Protein AF-A0A4U8YIM4-F1 (afdb_monomer_lite)

Structure (mmCIF, N/CA/C/O backbone):
data_AF-A0A4U8YIM4-F1
#
_entry.id   AF-A0A4U8YIM4-F1
#
loop_
_atom_site.group_PDB
_atom_site.id
_atom_site.type_symbol
_atom_site.label_atom_id
_atom_site.label_alt_id
_atom_site.label_comp_id
_atom_site.label_asym_id
_atom_site.label_entity_id
_atom_site.label_seq_id
_atom_site.pdbx_PDB_ins_code
_atom_site.Cartn_x
_atom_site.Cartn_y
_atom_site.Cartn_z
_atom_site.occupancy
_atom_site.B_iso_or_equiv
_atom_site.auth_seq_id
_atom_site.auth_comp_id
_atom_site.auth_asym_id
_atom_site.auth_atom_id
_atom_site.pdbx_PDB_model_num
ATOM 1 N N . MET A 1 1 ? 7.150 -17.971 -18.071 1.00 34.75 1 MET A N 1
ATOM 2 C CA . MET A 1 1 ? 6.504 -16.664 -18.329 1.00 34.75 1 MET A CA 1
ATOM 3 C C . MET A 1 1 ? 6.660 -15.811 -17.081 1.00 34.75 1 MET A C 1
ATOM 5 O O . MET A 1 1 ? 6.356 -16.341 -16.014 1.00 34.75 1 MET A O 1
ATOM 9 N N . PRO A 1 2 ? 7.165 -14.567 -17.164 1.00 43.03 2 PRO A N 1
ATOM 10 C CA . PRO A 1 2 ? 7.251 -13.703 -15.992 1.00 43.03 2 PRO A CA 1
ATOM 11 C C . PRO A 1 2 ? 5.823 -13.359 -15.554 1.00 43.03 2 PRO A C 1
ATOM 13 O O . PRO A 1 2 ? 5.004 -12.948 -16.378 1.00 43.03 2 PRO A O 1
ATOM 16 N N . GLN A 1 3 ? 5.492 -13.628 -14.291 1.00 47.19 3 GLN A N 1
ATOM 17 C CA . GLN A 1 3 ? 4.171 -13.310 -13.753 1.00 47.19 3 GLN A CA 1
ATOM 18 C C . GLN A 1 3 ? 3.972 -11.794 -13.794 1.00 47.19 3 GLN A C 1
ATOM 20 O O . GLN A 1 3 ? 4.870 -11.033 -13.443 1.00 47.19 3 GLN A O 1
ATOM 25 N N . ASP A 1 4 ? 2.801 -11.372 -14.263 1.00 54.25 4 ASP A N 1
ATOM 26 C CA . ASP A 1 4 ? 2.391 -9.975 -14.234 1.00 54.25 4 ASP A CA 1
ATOM 27 C C . ASP A 1 4 ? 2.434 -9.483 -12.775 1.00 54.25 4 ASP A C 1
ATOM 29 O O . ASP A 1 4 ? 1.742 -10.071 -11.938 1.00 54.25 4 ASP A O 1
ATOM 33 N N . PRO A 1 5 ? 3.226 -8.451 -12.438 1.00 51.59 5 PRO A N 1
ATOM 34 C CA . PRO A 1 5 ? 3.295 -7.919 -11.079 1.00 51.59 5 PRO A CA 1
ATOM 35 C C . PRO A 1 5 ? 1.930 -7.476 -10.554 1.00 51.59 5 PRO A C 1
ATOM 37 O O . PRO A 1 5 ? 1.701 -7.560 -9.354 1.00 51.59 5 PRO A O 1
ATOM 40 N N . ILE A 1 6 ? 1.008 -7.087 -11.447 1.00 50.81 6 ILE A N 1
ATOM 41 C CA . ILE A 1 6 ? -0.392 -6.800 -11.110 1.00 50.81 6 ILE A CA 1
ATOM 42 C C . ILE A 1 6 ? -1.072 -8.068 -10.590 1.00 50.81 6 ILE A C 1
ATOM 44 O O . ILE A 1 6 ? -1.710 -8.037 -9.549 1.00 50.81 6 ILE A O 1
ATOM 48 N N . LYS A 1 7 ? -0.889 -9.214 -11.262 1.00 51.97 7 LYS A N 1
ATOM 49 C CA . LYS A 1 7 ? -1.470 -10.498 -10.832 1.00 51.97 7 LYS A CA 1
ATOM 50 C C . LYS A 1 7 ? -0.809 -11.053 -9.577 1.00 51.97 7 LYS A C 1
ATOM 52 O O . LYS A 1 7 ? -1.476 -11.746 -8.815 1.00 51.97 7 LYS A O 1
ATOM 57 N N . ALA A 1 8 ? 0.482 -10.792 -9.376 1.00 55.22 8 ALA A N 1
ATOM 58 C CA . ALA A 1 8 ? 1.151 -11.110 -8.121 1.00 55.22 8 ALA A CA 1
ATOM 59 C C . ALA A 1 8 ? 0.536 -10.268 -6.996 1.00 55.22 8 ALA A C 1
ATOM 61 O O . ALA A 1 8 ? 0.029 -10.827 -6.030 1.00 55.22 8 ALA A O 1
ATOM 62 N N . PHE A 1 9 ? 0.460 -8.949 -7.172 1.00 60.12 9 PHE A N 1
ATOM 63 C CA . PHE A 1 9 ? -0.113 -8.042 -6.184 1.00 60.12 9 PHE A CA 1
ATOM 64 C C . PHE A 1 9 ? -1.597 -8.313 -5.896 1.00 60.12 9 PHE A C 1
ATOM 66 O O . PHE A 1 9 ? -1.972 -8.410 -4.736 1.00 60.12 9 PHE A O 1
ATOM 73 N N . ASP A 1 10 ? -2.429 -8.550 -6.914 1.00 59.16 10 ASP A N 1
ATOM 74 C CA . ASP A 1 10 ? -3.838 -8.943 -6.753 1.00 59.16 10 ASP A CA 1
ATOM 75 C C . ASP A 1 10 ? -3.991 -10.257 -5.978 1.00 59.16 10 ASP A C 1
ATOM 77 O O . ASP A 1 10 ? -4.923 -10.413 -5.188 1.00 59.16 10 ASP A O 1
ATOM 81 N N . ARG A 1 11 ? -3.062 -11.204 -6.161 1.00 58.88 11 ARG A N 1
ATOM 82 C CA . ARG A 1 11 ? -3.043 -12.469 -5.417 1.00 58.88 11 ARG A CA 1
ATOM 83 C C . ARG A 1 11 ? -2.642 -12.260 -3.950 1.00 58.88 11 ARG A C 1
ATOM 85 O O . ARG A 1 11 ? -3.125 -12.987 -3.088 1.00 58.88 11 ARG A O 1
ATOM 92 N N . TYR A 1 12 ? -1.813 -11.256 -3.659 1.00 58.44 12 TYR A N 1
ATOM 93 C CA . TYR A 1 12 ? -1.426 -10.883 -2.294 1.00 58.44 12 TYR A CA 1
ATOM 94 C C . TYR A 1 12 ? -2.365 -9.856 -1.649 1.00 58.44 12 TYR A C 1
ATOM 96 O O . TYR A 1 12 ? -2.360 -9.734 -0.430 1.00 58.44 12 TYR A O 1
ATOM 104 N N . ARG A 1 13 ? -3.226 -9.179 -2.421 1.00 64.81 13 ARG A N 1
ATOM 105 C CA . ARG A 1 13 ? -4.217 -8.216 -1.920 1.00 64.81 13 ARG A CA 1
ATOM 106 C C . ARG A 1 13 ? -5.144 -8.857 -0.897 1.00 64.81 13 ARG A C 1
ATOM 108 O O . ARG A 1 13 ? -5.350 -8.283 0.163 1.00 64.81 13 ARG A O 1
ATOM 115 N N . GLN A 1 14 ? -5.693 -10.034 -1.200 1.00 63.38 14 GLN A N 1
ATOM 116 C CA . GLN A 1 14 ? -6.558 -10.748 -0.253 1.00 63.38 14 GLN A CA 1
ATOM 117 C C . GLN A 1 14 ? -5.806 -11.117 1.026 1.00 63.38 14 GLN A C 1
ATOM 119 O O . GLN A 1 14 ? -6.292 -10.828 2.111 1.00 63.38 14 GLN A O 1
ATOM 124 N N . LEU A 1 15 ? -4.593 -11.651 0.892 1.00 58.22 15 LEU A N 1
ATOM 125 C CA . LEU A 1 15 ? -3.754 -12.033 2.028 1.00 58.22 15 LEU A CA 1
ATOM 126 C C . LEU A 1 15 ? -3.369 -10.830 2.902 1.00 58.22 15 LEU A C 1
ATOM 128 O O . LEU A 1 15 ? -3.348 -10.925 4.125 1.00 58.22 15 LEU A O 1
ATOM 132 N N . PHE A 1 16 ? -3.106 -9.682 2.281 1.00 65.81 16 PHE A N 1
ATOM 133 C CA . PHE A 1 16 ? -2.838 -8.427 2.970 1.00 65.8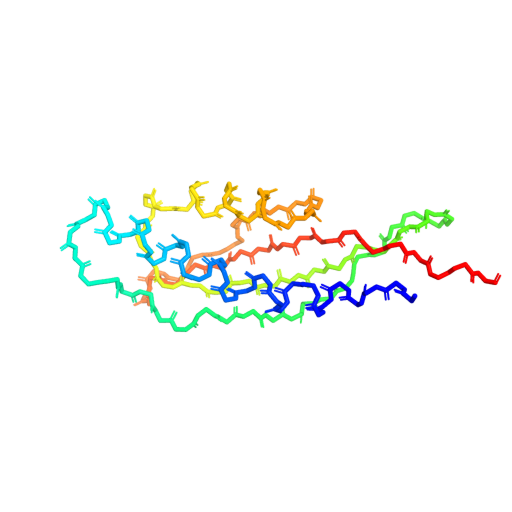1 16 PHE A CA 1
ATOM 134 C C . PHE A 1 16 ? -4.067 -7.930 3.740 1.00 65.81 16 PHE A C 1
ATOM 136 O O . PHE A 1 16 ? -3.955 -7.608 4.920 1.00 65.81 16 PHE A O 1
ATOM 143 N N . VAL A 1 17 ? -5.244 -7.919 3.107 1.00 67.94 17 VAL A N 1
ATOM 144 C CA . VAL A 1 17 ? -6.501 -7.525 3.762 1.00 67.94 17 VAL A CA 1
ATOM 145 C C . VAL A 1 17 ? -6.807 -8.438 4.944 1.00 67.94 17 VAL A C 1
ATOM 147 O O . VAL A 1 17 ? -7.058 -7.943 6.038 1.00 67.94 17 VAL A O 1
ATOM 150 N N . GLU A 1 18 ? -6.724 -9.754 4.753 1.00 68.00 18 GLU A N 1
ATOM 151 C CA . GLU A 1 18 ? -6.919 -10.744 5.817 1.00 68.00 18 GLU A CA 1
ATOM 152 C C . GLU A 1 18 ? -5.942 -10.523 6.978 1.00 68.00 18 GLU A C 1
ATOM 154 O O . GLU A 1 18 ? -6.355 -10.513 8.135 1.00 68.00 18 GLU A O 1
ATOM 159 N N . HIS A 1 19 ? -4.667 -10.252 6.686 1.00 68.12 19 HIS A N 1
ATOM 160 C CA . HIS A 1 19 ? -3.659 -10.019 7.717 1.00 68.12 19 HIS A CA 1
ATOM 161 C C . HIS A 1 19 ? -3.916 -8.747 8.538 1.00 68.12 19 HIS A C 1
ATOM 163 O O . HIS A 1 19 ? -3.771 -8.762 9.762 1.00 68.12 19 HIS A O 1
ATOM 169 N N . VAL A 1 20 ? -4.302 -7.644 7.889 1.00 65.69 20 VAL A N 1
ATOM 170 C CA . VAL A 1 20 ? -4.604 -6.382 8.584 1.00 65.69 20 VAL A CA 1
ATOM 171 C C . VAL A 1 20 ? -5.877 -6.521 9.427 1.00 65.69 20 VAL A C 1
ATOM 173 O O . VAL A 1 20 ? -5.888 -6.087 10.578 1.00 65.69 20 VAL A O 1
ATOM 176 N N . ILE A 1 21 ? -6.899 -7.208 8.903 1.00 70.06 21 ILE A N 1
ATOM 177 C CA . ILE A 1 21 ? -8.138 -7.553 9.622 1.00 70.06 21 ILE A CA 1
ATOM 178 C C . ILE A 1 21 ? -7.836 -8.399 10.866 1.00 70.06 21 ILE A C 1
ATOM 180 O O . ILE A 1 21 ? -8.336 -8.099 11.953 1.00 70.06 21 ILE A O 1
ATOM 184 N N . ASP A 1 22 ? -7.020 -9.446 10.734 1.00 71.75 22 ASP A N 1
ATOM 185 C CA . ASP A 1 22 ? -6.665 -10.325 11.852 1.00 71.75 22 ASP A CA 1
ATOM 186 C C . ASP A 1 22 ? -5.849 -9.593 12.919 1.00 71.75 22 ASP A C 1
ATOM 188 O O . ASP A 1 22 ? -6.067 -9.787 14.115 1.00 71.75 22 ASP A O 1
ATOM 192 N N . MET A 1 23 ? -4.931 -8.718 12.511 1.00 71.31 23 MET A N 1
ATOM 193 C CA . MET A 1 23 ? -4.165 -7.882 13.431 1.00 71.31 23 MET A CA 1
ATOM 194 C C . MET A 1 23 ? -5.063 -6.906 14.205 1.00 71.31 23 MET A C 1
ATOM 196 O O . MET A 1 23 ? -4.965 -6.839 15.432 1.00 71.31 23 MET A O 1
ATOM 200 N N . GLU A 1 24 ? -5.957 -6.184 13.519 1.00 69.62 24 GLU A N 1
ATOM 201 C CA . GLU A 1 24 ? -6.907 -5.262 14.158 1.00 69.62 24 GLU A CA 1
ATOM 202 C C . GLU A 1 24 ? -7.792 -6.015 15.161 1.00 69.62 24 GLU A C 1
ATOM 204 O O . GLU A 1 24 ? -7.962 -5.585 16.309 1.00 69.62 24 GLU A O 1
ATOM 209 N N . ARG A 1 25 ? -8.299 -7.189 14.764 1.00 72.75 25 ARG A N 1
ATOM 210 C CA . ARG A 1 25 ? -9.113 -8.053 15.626 1.00 72.75 25 ARG A CA 1
ATOM 211 C C . ARG A 1 25 ? -8.342 -8.524 16.858 1.00 72.75 25 ARG A C 1
ATOM 213 O O . ARG A 1 25 ? -8.870 -8.433 17.965 1.00 72.75 25 ARG A O 1
ATOM 220 N N . ASN A 1 26 ? -7.114 -9.012 16.685 1.00 76.00 26 ASN A N 1
ATOM 221 C CA . ASN A 1 26 ? -6.303 -9.557 17.776 1.00 76.00 26 ASN A CA 1
ATOM 222 C C . ASN A 1 26 ? -5.894 -8.491 18.800 1.00 76.00 26 ASN A C 1
ATOM 224 O O . ASN A 1 26 ? -5.816 -8.787 19.990 1.00 76.00 26 ASN A O 1
ATOM 228 N N . GLU A 1 27 ? -5.646 -7.256 18.366 1.00 70.56 27 GLU A N 1
ATOM 229 C CA . GLU A 1 27 ? -5.179 -6.191 19.261 1.00 70.56 27 GLU A CA 1
ATOM 230 C C . GLU A 1 27 ? -6.305 -5.419 19.943 1.00 70.56 27 GLU A C 1
ATOM 232 O O . GLU A 1 27 ? -6.125 -4.917 21.053 1.00 70.56 27 GLU A O 1
ATOM 237 N N . THR A 1 28 ? -7.470 -5.313 19.305 1.00 67.62 28 THR A N 1
ATOM 238 C CA . THR A 1 28 ? -8.597 -4.544 19.855 1.00 67.62 28 THR A CA 1
ATOM 239 C C . THR A 1 28 ? -9.685 -5.418 20.469 1.00 67.62 28 THR A C 1
ATOM 241 O O . THR A 1 28 ? -10.498 -4.912 21.245 1.00 67.62 28 THR A O 1
ATOM 244 N N . GLY A 1 29 ? -9.747 -6.705 20.106 1.00 66.06 29 GLY A N 1
ATOM 245 C CA . GLY A 1 29 ? -10.865 -7.594 20.428 1.00 66.06 29 GLY A CA 1
ATOM 246 C C . GLY A 1 29 ? -12.190 -7.175 19.778 1.00 66.06 29 GLY A C 1
ATOM 247 O O . GLY A 1 29 ? -13.244 -7.693 20.146 1.00 66.06 29 GLY A O 1
ATOM 248 N N . ARG A 1 30 ? -12.165 -6.209 18.849 1.00 64.25 30 ARG A N 1
ATOM 249 C CA . ARG A 1 30 ? -13.351 -5.668 18.177 1.00 64.25 30 ARG A CA 1
ATOM 250 C C . ARG A 1 30 ? -13.536 -6.303 16.806 1.00 64.25 30 ARG A C 1
ATOM 252 O O . ARG A 1 30 ? -12.629 -6.913 16.241 1.00 64.25 30 ARG A O 1
ATOM 259 N N . THR A 1 31 ? -14.750 -6.159 16.277 1.00 60.94 31 THR A N 1
ATOM 260 C CA . THR A 1 31 ? -15.005 -6.474 14.869 1.00 60.94 31 THR A CA 1
ATOM 261 C C . THR A 1 31 ? -14.229 -5.459 14.024 1.00 60.94 31 THR A C 1
ATOM 263 O O . THR A 1 31 ? -14.422 -4.266 14.260 1.00 60.94 31 THR A O 1
ATOM 266 N N . PRO A 1 32 ? -13.358 -5.910 13.104 1.00 58.16 32 PRO A N 1
ATOM 267 C CA . PRO A 1 32 ? -12.564 -5.039 12.241 1.00 58.16 32 PRO A CA 1
ATOM 268 C C . PRO A 1 32 ? -13.450 -4.029 11.521 1.00 58.16 32 PRO A C 1
ATOM 270 O O . PRO A 1 32 ? -14.506 -4.400 11.002 1.00 58.16 32 PRO A O 1
ATOM 273 N N . THR A 1 33 ? -13.037 -2.765 11.526 1.00 56.31 33 THR A N 1
ATOM 274 C CA . THR A 1 33 ? -13.778 -1.674 10.869 1.00 56.31 33 THR A CA 1
ATOM 275 C C . THR A 1 33 ? -13.385 -1.480 9.408 1.00 56.31 33 THR A C 1
ATOM 277 O O . THR A 1 33 ? -14.011 -0.690 8.706 1.00 56.31 33 THR A O 1
ATOM 280 N N . LEU A 1 34 ? -12.409 -2.262 8.938 1.00 56.38 34 LEU A N 1
ATOM 281 C CA . LEU A 1 34 ? -11.908 -2.248 7.570 1.00 56.38 34 LEU A CA 1
ATOM 282 C C . LEU A 1 34 ? -13.024 -2.437 6.535 1.00 56.38 34 LEU A C 1
ATOM 284 O O . LEU A 1 34 ? -13.542 -3.535 6.315 1.00 56.38 34 LEU A O 1
ATOM 288 N N . SER A 1 35 ? -13.342 -1.337 5.859 1.00 54.31 35 SER A N 1
ATOM 289 C CA . SER A 1 35 ? -14.064 -1.312 4.588 1.00 54.31 35 SER A CA 1
ATOM 290 C C . SER A 1 35 ? -13.186 -1.908 3.471 1.00 54.31 35 SER A C 1
ATOM 292 O O . SER A 1 35 ? -11.968 -2.030 3.643 1.00 54.31 35 SER A O 1
ATOM 294 N N . PRO A 1 36 ? -13.760 -2.332 2.328 1.00 57.31 36 PRO A N 1
ATOM 295 C CA . PRO A 1 36 ? -13.014 -3.034 1.293 1.00 57.31 36 PRO A CA 1
ATOM 296 C C . PRO A 1 36 ? -11.820 -2.207 0.827 1.00 57.31 36 PRO A C 1
ATOM 298 O O . PRO A 1 36 ? -11.966 -1.118 0.280 1.00 57.31 36 PRO A O 1
ATOM 301 N N . LEU A 1 37 ? -10.637 -2.783 1.021 1.00 64.31 37 LEU A N 1
ATOM 302 C CA . LEU A 1 37 ? -9.377 -2.226 0.572 1.00 64.31 37 LEU A CA 1
ATOM 303 C C . LEU A 1 37 ? -9.426 -1.986 -0.940 1.00 64.31 37 LEU A C 1
ATOM 305 O O . LEU A 1 37 ? -9.498 -2.942 -1.731 1.00 64.31 37 LEU A O 1
ATOM 309 N N . GLU A 1 38 ? -9.400 -0.717 -1.335 1.00 69.31 38 GLU A N 1
ATOM 310 C CA . GLU A 1 38 ? -9.334 -0.321 -2.736 1.00 69.31 38 GLU A CA 1
ATOM 311 C C . GLU A 1 38 ? -7.863 -0.232 -3.131 1.00 69.31 38 GLU A C 1
ATOM 313 O O . GLU A 1 38 ? -7.118 0.600 -2.612 1.00 69.31 38 GLU A O 1
ATOM 318 N N . VAL A 1 39 ? -7.447 -1.114 -4.040 1.00 71.69 39 VAL A N 1
ATOM 319 C CA . VAL A 1 39 ? -6.144 -1.028 -4.698 1.00 71.69 39 VAL A CA 1
ATOM 320 C C . VAL A 1 39 ? -6.370 -0.487 -6.095 1.00 71.69 39 VAL A C 1
ATOM 322 O O . VAL A 1 39 ? -7.132 -1.076 -6.864 1.00 71.69 39 VAL A O 1
ATOM 325 N N . CYS A 1 40 ? -5.686 0.593 -6.444 1.00 74.38 40 CYS A N 1
ATOM 326 C CA . CYS A 1 40 ? -5.750 1.177 -7.775 1.00 74.38 40 CYS A CA 1
ATOM 327 C C . CYS A 1 40 ? -4.349 1.370 -8.358 1.00 74.38 40 CYS A C 1
ATOM 329 O O . CYS A 1 40 ? -3.402 1.739 -7.666 1.00 74.38 40 CYS A O 1
ATOM 331 N N . PHE A 1 41 ? -4.202 1.105 -9.655 1.00 79.69 41 PHE A N 1
ATOM 332 C CA . PHE A 1 41 ? -2.980 1.448 -10.373 1.00 79.69 41 PHE A CA 1
ATOM 333 C C . PHE A 1 41 ? -2.940 2.962 -10.588 1.00 79.69 41 PHE A C 1
ATOM 335 O O . PHE A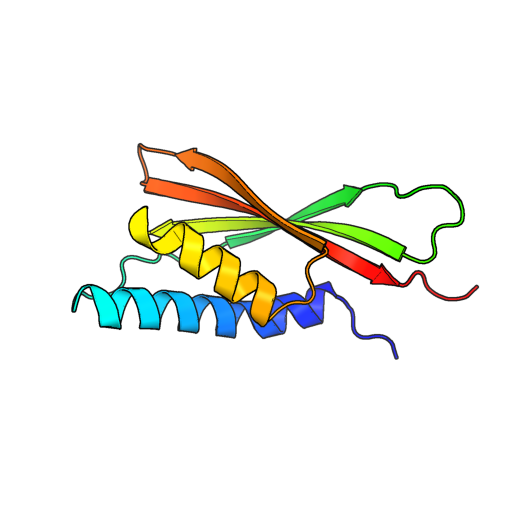 1 41 ? -3.858 3.521 -11.189 1.00 79.69 41 PHE A O 1
ATOM 342 N N . LEU A 1 42 ? -1.885 3.614 -10.102 1.00 82.12 42 LEU A N 1
ATOM 343 C CA . LEU A 1 42 ? -1.728 5.067 -10.191 1.00 82.12 42 LEU A CA 1
ATOM 344 C C . LEU A 1 42 ? -0.845 5.477 -11.368 1.00 82.12 42 LEU A C 1
ATOM 346 O O . LEU A 1 42 ? -1.051 6.540 -11.948 1.00 82.12 42 LEU A O 1
ATOM 350 N N . GLY A 1 43 ? 0.125 4.641 -11.744 1.00 83.38 43 GLY A N 1
ATOM 351 C CA . GLY A 1 43 ? 1.004 4.946 -12.864 1.00 83.38 43 GLY A CA 1
ATOM 352 C C . GLY A 1 43 ? 2.328 4.198 -12.839 1.00 83.38 43 GLY A C 1
ATOM 353 O O . GLY A 1 43 ? 2.509 3.196 -12.145 1.00 83.38 43 GLY A O 1
ATOM 354 N N . ARG A 1 44 ? 3.266 4.696 -13.640 1.00 83.94 44 ARG A N 1
ATOM 355 C CA . ARG A 1 44 ? 4.646 4.211 -13.710 1.00 83.94 44 ARG A CA 1
ATOM 356 C C . ARG A 1 44 ? 5.571 5.385 -13.446 1.00 83.94 44 ARG A C 1
ATOM 358 O O . ARG A 1 44 ? 5.250 6.498 -13.856 1.00 83.94 44 ARG A O 1
ATOM 365 N N . ALA A 1 45 ? 6.688 5.135 -12.781 1.00 79.50 45 ALA A N 1
ATOM 366 C CA . ALA A 1 45 ? 7.784 6.089 -12.744 1.00 79.50 45 ALA A CA 1
ATOM 367 C C . ALA A 1 45 ? 8.847 5.657 -13.751 1.00 79.50 45 ALA A C 1
ATOM 369 O O . ALA A 1 45 ? 9.235 4.483 -13.787 1.00 79.50 45 ALA A O 1
ATOM 370 N N . ASP A 1 46 ? 9.300 6.617 -14.554 1.00 66.62 46 ASP A N 1
ATOM 371 C CA . ASP A 1 46 ? 10.471 6.436 -15.396 1.00 66.62 46 ASP A CA 1
ATOM 372 C C . ASP A 1 46 ? 11.687 6.282 -14.482 1.00 66.62 46 ASP A C 1
ATOM 374 O O . ASP A 1 46 ? 11.985 7.134 -13.642 1.00 66.62 46 ASP A O 1
ATOM 378 N N . VAL A 1 47 ? 12.354 5.145 -14.614 1.00 70.88 47 VAL A N 1
ATOM 379 C CA . VAL A 1 47 ? 13.691 4.935 -14.067 1.00 70.88 47 VAL A CA 1
ATOM 380 C C . VAL A 1 47 ? 14.718 5.400 -15.099 1.00 70.88 47 VAL A C 1
ATOM 382 O O . VAL A 1 47 ? 14.371 5.605 -16.263 1.00 70.88 47 VAL A O 1
ATOM 385 N N . GLU A 1 48 ? 15.974 5.573 -14.688 1.00 78.12 48 GLU A N 1
ATOM 386 C CA . GLU A 1 48 ? 17.048 5.978 -15.603 1.00 78.12 48 GLU A CA 1
ATOM 387 C C . GLU A 1 48 ? 17.076 5.131 -16.886 1.00 78.12 48 GLU A C 1
ATOM 389 O O . GLU A 1 48 ? 16.839 3.919 -16.876 1.00 78.12 48 GLU A O 1
ATOM 394 N N . GLU A 1 49 ? 17.377 5.784 -18.009 1.00 71.69 49 GLU A N 1
ATOM 395 C CA . GLU A 1 49 ? 17.470 5.128 -19.309 1.00 71.69 49 GLU A CA 1
ATOM 396 C C . GLU A 1 49 ? 18.522 4.004 -19.265 1.00 71.69 49 GLU A C 1
ATOM 398 O O . GLU A 1 49 ? 19.655 4.201 -18.828 1.00 71.69 49 GLU A O 1
ATOM 403 N N . GLY A 1 50 ? 18.133 2.796 -19.683 1.00 71.94 50 GLY A N 1
ATOM 404 C CA . GLY A 1 50 ? 18.972 1.595 -19.593 1.00 71.94 50 GLY A CA 1
ATOM 405 C C . GLY A 1 50 ? 18.843 0.810 -18.282 1.00 71.94 5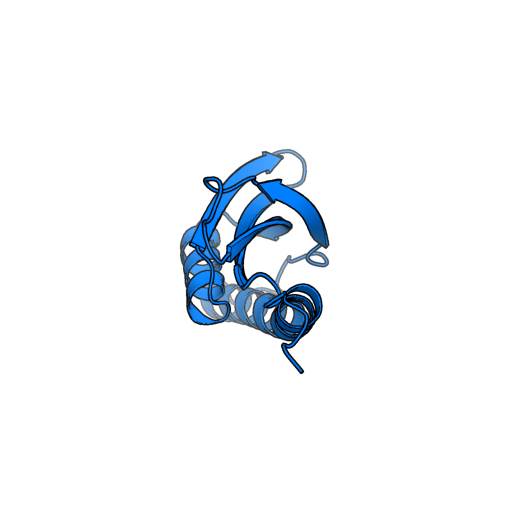0 GLY A C 1
ATOM 406 O O . GLY A 1 50 ? 19.410 -0.280 -18.173 1.00 71.94 50 GLY A O 1
ATOM 407 N N . PHE A 1 51 ? 18.067 1.291 -17.305 1.00 80.69 51 PHE A N 1
ATOM 408 C CA . PHE A 1 51 ? 17.785 0.523 -16.097 1.00 80.69 51 PHE A CA 1
ATOM 409 C C . PHE A 1 51 ? 16.876 -0.683 -16.425 1.00 80.69 51 PHE A C 1
ATOM 411 O O . PHE A 1 51 ? 15.864 -0.541 -17.118 1.00 80.69 51 PHE A O 1
ATOM 418 N N . PRO A 1 52 ? 17.193 -1.900 -15.944 1.00 78.81 52 PRO A N 1
ATOM 419 C CA . PRO A 1 52 ? 16.508 -3.126 -16.371 1.00 78.81 52 PRO A CA 1
ATOM 420 C C . PRO A 1 52 ? 15.126 -3.336 -15.731 1.00 78.81 52 PRO A C 1
ATOM 422 O O . PRO A 1 52 ? 14.518 -4.393 -15.914 1.00 78.81 52 PRO A O 1
ATOM 425 N N . TYR A 1 53 ? 14.621 -2.359 -14.980 1.00 78.62 53 TYR A N 1
ATOM 426 C CA . TYR A 1 53 ? 13.344 -2.432 -14.276 1.00 78.62 53 TYR A CA 1
ATOM 427 C C . TYR A 1 53 ? 12.429 -1.271 -14.680 1.00 78.62 53 TYR A C 1
ATOM 429 O O . TYR A 1 53 ? 12.877 -0.298 -15.260 1.00 78.62 53 TYR A O 1
ATOM 437 N N . THR A 1 54 ? 11.141 -1.376 -14.385 1.00 81.00 54 THR A N 1
ATOM 438 C CA . THR A 1 54 ? 10.152 -0.298 -14.422 1.00 81.00 54 THR A CA 1
ATOM 439 C C . THR A 1 54 ? 9.522 -0.234 -13.041 1.00 81.00 54 THR A C 1
ATOM 441 O O . THR A 1 54 ? 9.126 -1.274 -12.507 1.00 81.00 54 THR A O 1
ATOM 444 N N . GLU A 1 55 ? 9.394 0.959 -12.467 1.00 85.25 55 GLU A N 1
ATOM 445 C CA . GLU A 1 55 ? 8.688 1.131 -11.200 1.00 85.25 55 GLU A CA 1
ATOM 446 C C . GLU A 1 55 ? 7.187 1.336 -11.456 1.00 85.25 55 GLU A C 1
ATOM 448 O O . GLU A 1 55 ? 6.770 2.238 -12.186 1.00 85.25 55 GLU A O 1
ATOM 453 N N . LEU A 1 56 ? 6.362 0.466 -10.878 1.00 84.38 56 LEU A N 1
ATOM 454 C CA . LEU A 1 56 ? 4.903 0.527 -10.931 1.00 84.38 56 LEU A CA 1
ATOM 455 C C . LEU A 1 56 ? 4.375 1.099 -9.618 1.00 84.38 56 LEU A C 1
ATOM 457 O O . LEU A 1 56 ? 4.763 0.622 -8.555 1.00 84.38 56 LEU A O 1
ATOM 461 N N . ILE A 1 57 ? 3.470 2.071 -9.693 1.00 84.12 57 ILE A N 1
ATOM 462 C CA . ILE A 1 57 ? 2.910 2.762 -8.529 1.00 84.12 57 ILE A CA 1
ATOM 463 C C . ILE A 1 57 ? 1.450 2.346 -8.344 1.00 84.12 57 ILE A C 1
ATOM 465 O O . ILE A 1 57 ? 0.637 2.461 -9.267 1.00 84.12 57 ILE A O 1
ATOM 469 N N . TYR A 1 58 ? 1.115 1.908 -7.134 1.00 80.69 58 TYR A N 1
ATOM 470 C CA . TYR A 1 58 ? -0.237 1.551 -6.712 1.00 80.69 58 TYR A CA 1
ATOM 471 C C . TYR A 1 58 ? -0.656 2.374 -5.504 1.00 80.69 58 TYR A C 1
ATOM 473 O O . TYR A 1 58 ? 0.151 2.629 -4.614 1.00 80.69 58 TYR A O 1
ATOM 481 N N . GLY A 1 59 ? -1.927 2.751 -5.477 1.00 80.94 59 GLY A N 1
ATOM 482 C CA . GLY A 1 59 ? -2.592 3.363 -4.341 1.00 80.94 59 GLY A CA 1
ATOM 483 C C . GLY A 1 59 ? -3.366 2.306 -3.571 1.00 80.94 59 GLY A C 1
ATOM 484 O O . GLY A 1 59 ? -4.036 1.472 -4.180 1.00 80.94 59 GLY A O 1
ATOM 485 N N . ILE A 1 60 ? -3.286 2.345 -2.247 1.00 77.69 60 ILE A N 1
ATOM 486 C CA . ILE A 1 60 ? -4.135 1.565 -1.350 1.00 77.69 60 ILE A CA 1
ATOM 487 C C . ILE A 1 60 ? -4.915 2.512 -0.463 1.00 77.69 60 ILE A C 1
ATOM 489 O O . ILE A 1 60 ? -4.309 3.271 0.291 1.00 77.69 60 ILE A O 1
ATOM 493 N N . ARG A 1 61 ? -6.241 2.401 -0.486 1.00 77.50 61 ARG A N 1
ATOM 494 C CA . ARG A 1 61 ? -7.114 3.059 0.486 1.00 77.50 61 ARG A CA 1
ATOM 495 C C . ARG A 1 61 ? -7.628 2.062 1.508 1.00 77.50 61 ARG A C 1
ATOM 497 O O . ARG A 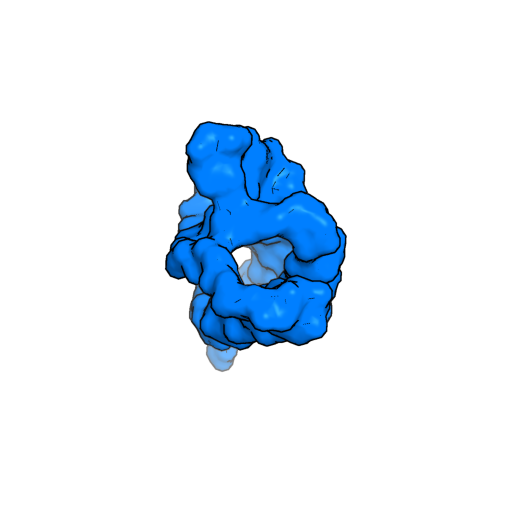1 61 ? -8.092 0.986 1.126 1.00 77.50 61 ARG A O 1
ATOM 504 N N . PHE A 1 62 ? -7.560 2.424 2.783 1.00 73.31 62 PHE A N 1
ATOM 505 C CA . PHE A 1 62 ? -8.165 1.638 3.849 1.00 73.31 62 PHE A CA 1
ATOM 506 C C . PHE A 1 62 ? -8.650 2.503 5.008 1.00 73.31 62 PHE A C 1
ATOM 508 O O . PHE A 1 62 ? -8.010 3.493 5.361 1.00 73.31 62 PHE A O 1
ATOM 515 N N . ASP A 1 63 ? -9.753 2.076 5.615 1.00 71.56 63 ASP A N 1
ATOM 516 C CA . ASP A 1 63 ? -10.357 2.710 6.786 1.00 71.56 63 ASP A CA 1
ATOM 517 C C . ASP A 1 63 ? -9.931 1.900 8.021 1.00 71.56 63 ASP A C 1
ATOM 519 O O . ASP A 1 63 ? -10.354 0.757 8.186 1.00 71.56 63 ASP A O 1
ATOM 523 N N . SER A 1 64 ? -9.009 2.423 8.831 1.00 65.44 64 SER A N 1
ATOM 524 C CA . SER A 1 64 ? -8.484 1.751 10.035 1.00 65.44 64 SER A CA 1
ATOM 525 C C . SER A 1 64 ? -7.857 2.778 10.976 1.00 65.44 64 SER A C 1
ATOM 527 O O . SER A 1 64 ? -7.451 3.840 10.536 1.00 65.44 64 SER A O 1
ATOM 529 N N . ASP A 1 65 ? -7.692 2.421 12.253 1.00 69.19 65 ASP A N 1
ATOM 530 C CA . ASP A 1 65 ? -7.051 3.249 13.288 1.00 69.19 65 ASP A CA 1
ATOM 531 C C . ASP A 1 65 ? -5.527 3.433 13.078 1.00 69.19 65 ASP A C 1
ATOM 533 O O . ASP A 1 65 ? -4.810 2.515 12.659 1.00 69.19 65 ASP A O 1
ATOM 537 N N . ILE A 1 66 ? -5.021 4.615 13.462 1.00 65.00 66 ILE A N 1
ATOM 538 C CA . ILE A 1 66 ? -3.642 5.104 13.238 1.00 65.00 66 ILE A CA 1
ATOM 539 C C . ILE A 1 66 ? -2.536 4.297 13.851 1.00 65.00 66 ILE A C 1
ATOM 541 O O . ILE A 1 66 ? -1.406 4.269 13.353 1.00 65.00 66 ILE A O 1
ATOM 545 N N . ARG A 1 67 ? -2.874 3.548 14.882 1.00 69.62 67 ARG A N 1
ATOM 546 C CA . ARG A 1 67 ? -1.920 2.680 15.554 1.00 69.62 67 ARG A CA 1
ATOM 547 C C . ARG A 1 67 ? -1.554 1.458 14.710 1.00 69.62 67 ARG A C 1
ATOM 549 O O . ARG A 1 67 ? -0.515 0.852 14.969 1.00 69.62 67 ARG A O 1
ATOM 556 N N . PHE A 1 68 ? -2.340 1.128 13.681 1.00 68.12 68 PHE A N 1
ATOM 557 C CA . PHE A 1 68 ? -2.095 -0.032 12.824 1.00 68.12 68 PHE A CA 1
ATOM 558 C C . PHE A 1 68 ? -1.196 0.264 11.615 1.00 68.12 68 PHE A C 1
ATOM 560 O O . PHE A 1 68 ? -0.609 -0.667 11.071 1.00 68.12 68 PHE A O 1
ATOM 567 N N . TYR A 1 69 ? -0.965 1.529 11.236 1.00 67.81 69 TYR A N 1
ATOM 568 C CA . TYR A 1 69 ? -0.230 1.870 9.998 1.00 67.81 69 TYR A CA 1
ATOM 569 C C . TYR A 1 69 ? 1.197 1.351 9.908 1.00 67.81 69 TYR A C 1
ATOM 571 O O . TYR A 1 69 ? 1.546 0.808 8.858 1.00 67.81 69 TYR A O 1
ATOM 579 N N . PRO A 1 70 ? 2.037 1.464 10.954 1.00 67.62 70 PRO A N 1
ATOM 580 C CA . PRO A 1 70 ? 3.401 0.954 10.874 1.00 67.62 70 PRO A CA 1
ATOM 581 C C . PRO A 1 70 ? 3.412 -0.554 10.623 1.00 67.62 70 PRO A C 1
ATOM 583 O O . PRO A 1 70 ? 4.245 -1.064 9.881 1.00 67.62 70 PRO A O 1
ATOM 586 N N . LYS A 1 71 ? 2.448 -1.272 11.205 1.00 70.50 71 LYS A N 1
ATOM 587 C CA . LYS A 1 71 ? 2.323 -2.720 11.049 1.00 70.50 71 LYS A CA 1
ATOM 588 C C . LYS A 1 71 ? 1.770 -3.089 9.676 1.00 70.50 71 LYS A C 1
ATOM 590 O O . LYS A 1 71 ? 2.241 -4.051 9.082 1.00 70.50 71 LYS A O 1
ATOM 595 N N . THR A 1 72 ? 0.849 -2.288 9.146 1.00 67.75 72 THR A N 1
ATOM 596 C CA . THR A 1 72 ? 0.336 -2.417 7.780 1.00 67.75 72 THR A CA 1
ATOM 597 C C . THR A 1 72 ? 1.445 -2.246 6.737 1.00 67.75 72 THR A C 1
ATOM 599 O O . THR A 1 72 ? 1.568 -3.088 5.852 1.00 67.75 72 THR A O 1
ATOM 602 N N . ILE A 1 73 ? 2.304 -1.227 6.870 1.00 68.94 73 ILE A N 1
ATOM 603 C CA . ILE A 1 73 ? 3.475 -1.034 5.992 1.00 68.94 73 ILE A CA 1
ATOM 604 C C . ILE A 1 73 ? 4.418 -2.241 6.086 1.00 68.94 73 ILE A C 1
ATOM 606 O O . ILE A 1 73 ? 4.780 -2.819 5.065 1.00 68.94 73 ILE A O 1
ATOM 610 N N . LEU A 1 74 ? 4.750 -2.677 7.305 1.00 70.00 74 LEU A N 1
ATOM 611 C CA . LEU A 1 74 ? 5.621 -3.838 7.521 1.00 70.00 74 LEU A CA 1
ATOM 612 C C . LEU A 1 74 ? 5.034 -5.138 6.953 1.00 70.00 74 LEU A C 1
ATOM 614 O O . LEU A 1 74 ? 5.780 -6.011 6.513 1.00 70.00 74 LEU A O 1
ATOM 618 N N . ALA A 1 75 ? 3.710 -5.299 6.979 1.00 68.81 75 ALA A N 1
ATOM 619 C CA . ALA A 1 75 ? 3.041 -6.432 6.355 1.00 68.81 75 ALA A CA 1
ATOM 620 C C . ALA A 1 75 ? 3.160 -6.369 4.826 1.00 68.81 75 ALA A C 1
ATOM 622 O O . ALA A 1 75 ? 3.492 -7.373 4.207 1.00 68.81 75 ALA A O 1
ATOM 623 N N . ILE A 1 76 ? 2.979 -5.198 4.213 1.00 67.38 76 ILE A N 1
ATOM 624 C CA . ILE A 1 76 ? 3.164 -5.020 2.765 1.00 67.38 76 ILE A CA 1
ATOM 625 C C . ILE A 1 76 ? 4.598 -5.370 2.357 1.00 67.38 76 ILE A C 1
ATOM 627 O O . ILE A 1 76 ? 4.790 -6.201 1.473 1.00 67.38 76 ILE A O 1
ATOM 631 N N . GLU A 1 77 ? 5.592 -4.800 3.041 1.00 68.88 77 GLU A N 1
ATOM 632 C CA . GLU A 1 77 ? 7.018 -5.007 2.743 1.00 68.88 77 GLU A CA 1
ATOM 633 C C . GLU A 1 77 ? 7.475 -6.461 2.934 1.00 68.88 77 GLU A C 1
ATOM 635 O O . GLU A 1 77 ? 8.422 -6.908 2.293 1.00 68.88 77 GLU A O 1
ATOM 640 N N . LYS A 1 78 ? 6.811 -7.228 3.809 1.00 67.50 78 LYS A N 1
ATOM 641 C CA . LYS A 1 78 ? 7.114 -8.653 4.018 1.00 67.50 78 LYS A CA 1
ATOM 642 C C . LYS A 1 78 ? 6.521 -9.571 2.954 1.00 67.50 78 LYS A C 1
ATOM 644 O O . LYS A 1 78 ? 7.074 -10.641 2.710 1.00 67.50 78 LYS A O 1
ATOM 649 N N . TRP A 1 79 ? 5.359 -9.222 2.409 1.00 62.31 79 TRP A N 1
ATOM 650 C CA . TRP A 1 79 ? 4.573 -10.117 1.551 1.00 62.31 79 TRP A CA 1
ATOM 651 C C . TRP A 1 79 ? 4.735 -9.796 0.070 1.00 62.31 79 TRP A C 1
ATOM 653 O O . TRP A 1 79 ? 4.519 -10.660 -0.779 1.00 62.31 79 TRP A O 1
ATOM 663 N N . VAL A 1 80 ? 5.123 -8.562 -0.233 1.00 64.69 80 VAL A N 1
ATOM 664 C CA . VAL A 1 80 ? 5.338 -8.070 -1.581 1.00 64.69 80 VAL A CA 1
ATOM 665 C C . VAL A 1 80 ? 6.747 -7.499 -1.646 1.00 64.69 80 VAL A C 1
ATOM 667 O O . VAL A 1 80 ? 7.148 -6.724 -0.784 1.00 64.69 80 VAL A O 1
ATOM 670 N N . ASP A 1 81 ? 7.492 -7.881 -2.680 1.00 67.12 81 ASP A N 1
ATOM 671 C CA . ASP A 1 81 ? 8.798 -7.292 -2.976 1.00 67.12 81 ASP A CA 1
ATOM 672 C C . ASP A 1 81 ? 8.585 -5.863 -3.506 1.00 67.12 81 ASP A C 1
ATOM 674 O O . ASP A 1 81 ? 8.410 -5.625 -4.707 1.00 67.12 81 ASP A O 1
ATOM 678 N N . VAL A 1 82 ? 8.440 -4.924 -2.571 1.00 71.06 82 VAL A N 1
ATOM 679 C CA . VAL A 1 82 ? 8.203 -3.502 -2.834 1.00 71.06 82 VAL A CA 1
ATOM 680 C C . VAL A 1 82 ? 9.533 -2.753 -2.817 1.00 71.06 82 VAL A C 1
ATOM 682 O O . VAL A 1 82 ? 10.365 -2.971 -1.941 1.00 71.06 82 VAL A O 1
ATOM 685 N N . SER A 1 83 ? 9.729 -1.811 -3.742 1.00 76.25 83 SER A N 1
ATOM 686 C CA . SER A 1 83 ? 10.836 -0.849 -3.620 1.00 76.25 83 SER A CA 1
ATOM 687 C C . SER A 1 83 ? 10.551 0.199 -2.549 1.00 76.25 83 SER A C 1
ATOM 689 O O . SER A 1 83 ? 11.475 0.765 -1.969 1.00 76.25 83 SER A O 1
ATOM 691 N N . SER A 1 84 ? 9.272 0.491 -2.302 1.00 79.62 84 SER A N 1
ATOM 692 C CA . SER A 1 84 ? 8.841 1.464 -1.304 1.00 79.62 84 SER A CA 1
ATOM 693 C C . SER A 1 84 ? 7.361 1.287 -0.967 1.00 79.62 84 SER A C 1
ATOM 695 O O . SER A 1 84 ? 6.545 1.020 -1.849 1.00 79.62 84 SER A O 1
ATOM 697 N N . CYS A 1 85 ? 7.008 1.499 0.299 1.00 79.94 85 CYS A N 1
ATOM 698 C CA . CYS A 1 85 ? 5.635 1.664 0.759 1.00 79.94 85 CYS A CA 1
ATOM 699 C C . CYS A 1 85 ? 5.561 2.876 1.699 1.00 79.94 85 CYS A C 1
ATOM 701 O O . CYS A 1 85 ? 6.333 2.973 2.651 1.00 79.94 85 CYS A O 1
ATOM 703 N N . ARG A 1 86 ? 4.645 3.819 1.451 1.00 82.50 86 ARG A N 1
ATOM 704 C CA . ARG A 1 86 ? 4.517 5.040 2.269 1.00 82.50 86 ARG A CA 1
ATOM 705 C C . ARG A 1 86 ? 3.077 5.517 2.403 1.00 82.50 86 ARG A C 1
ATOM 707 O O . ARG A 1 86 ? 2.288 5.365 1.478 1.00 82.50 86 ARG A O 1
ATOM 714 N N . LEU A 1 87 ? 2.761 6.160 3.526 1.00 83.00 87 LEU A N 1
ATOM 715 C CA . LEU A 1 87 ? 1.519 6.920 3.686 1.00 83.00 87 LEU A CA 1
ATOM 716 C C . LEU A 1 87 ? 1.614 8.230 2.889 1.00 83.00 87 LEU A C 1
ATOM 718 O O . LEU A 1 87 ? 2.601 8.954 3.008 1.00 83.00 87 LEU A O 1
ATOM 722 N N . VAL A 1 88 ? 0.587 8.535 2.099 1.00 86.88 88 VAL A N 1
ATOM 723 C CA . VAL A 1 88 ? 0.533 9.717 1.222 1.00 86.88 88 VAL A CA 1
ATOM 724 C C . VAL A 1 88 ? -0.469 10.745 1.728 1.00 86.88 88 VAL A C 1
ATOM 726 O O . VAL A 1 88 ? -0.198 11.942 1.680 1.00 86.88 88 VAL A O 1
ATOM 729 N N . SER A 1 89 ? -1.620 10.296 2.231 1.00 86.56 89 SER A N 1
ATOM 730 C CA . SER A 1 89 ? -2.666 11.181 2.752 1.00 86.56 89 SER A CA 1
ATOM 731 C C . SER A 1 89 ? -3.603 10.466 3.723 1.00 86.56 89 SER A C 1
ATOM 733 O O . SER A 1 89 ? -3.751 9.246 3.670 1.00 86.56 89 SER A O 1
ATOM 735 N N . HIS A 1 90 ? -4.281 11.249 4.561 1.00 85.12 90 HIS A N 1
ATOM 736 C CA . HIS A 1 90 ? -5.360 10.820 5.455 1.00 85.12 90 HIS A CA 1
ATOM 737 C C . HIS A 1 90 ? -6.567 11.737 5.259 1.00 85.12 90 HIS A C 1
ATOM 739 O O . HIS A 1 90 ? -6.412 12.958 5.287 1.00 85.12 90 HIS A O 1
ATOM 745 N N . ASP A 1 91 ? -7.743 11.148 5.056 1.00 83.94 91 ASP A N 1
ATOM 746 C CA . ASP A 1 91 ? -9.028 11.836 5.125 1.00 83.94 91 ASP A CA 1
ATOM 747 C C . ASP A 1 91 ? -9.602 11.696 6.548 1.00 83.94 91 ASP A C 1
ATOM 749 O O . ASP A 1 91 ? -10.081 10.620 6.911 1.00 83.94 91 ASP A O 1
ATOM 753 N N . PRO A 1 92 ? -9.577 12.758 7.373 1.00 79.06 92 PRO A N 1
ATOM 754 C CA . PRO A 1 92 ? -10.063 12.696 8.748 1.00 79.06 92 PRO A CA 1
ATOM 755 C C . PRO A 1 92 ? -11.592 12.631 8.856 1.00 79.06 92 PRO A C 1
ATOM 757 O O . PRO A 1 92 ? -12.105 12.380 9.943 1.00 79.06 92 PRO A O 1
ATOM 760 N N . SER A 1 93 ? -12.333 12.899 7.774 1.00 78.38 93 SER A N 1
ATOM 761 C CA . SER A 1 93 ? -13.800 12.864 7.787 1.00 78.38 93 SER A CA 1
ATOM 762 C C . SER A 1 93 ? -14.348 11.443 7.672 1.00 78.38 93 SER A C 1
ATOM 764 O O . SER A 1 93 ? -15.379 11.131 8.267 1.00 78.38 93 SER A O 1
ATOM 766 N N . THR A 1 94 ? -13.634 10.586 6.944 1.00 76.00 94 THR A N 1
ATOM 767 C CA . THR A 1 94 ? -13.963 9.169 6.742 1.00 76.00 94 THR A CA 1
ATOM 768 C C . THR A 1 94 ? -13.014 8.228 7.477 1.00 76.00 94 THR A C 1
ATOM 770 O O . THR A 1 94 ? -13.240 7.024 7.487 1.00 76.00 94 THR A O 1
ATOM 773 N N . ASP A 1 95 ? -11.969 8.779 8.095 1.00 75.19 95 ASP A N 1
ATOM 774 C CA . ASP A 1 95 ? -10.842 8.045 8.669 1.00 75.19 95 ASP A CA 1
ATOM 775 C C . ASP A 1 95 ? -10.160 7.105 7.657 1.00 75.19 95 ASP A C 1
ATOM 777 O O . ASP A 1 95 ? -9.713 6.005 7.979 1.00 75.19 95 ASP A O 1
ATOM 781 N N . THR A 1 96 ? -10.090 7.559 6.400 1.00 77.81 96 THR A N 1
ATOM 782 C CA . THR A 1 96 ? -9.511 6.802 5.287 1.00 77.81 96 THR A CA 1
ATOM 783 C C . THR A 1 96 ? -8.057 7.176 5.083 1.00 77.81 96 THR A C 1
ATOM 785 O O . THR A 1 96 ? -7.703 8.345 4.912 1.00 77.81 96 THR A O 1
ATOM 788 N N . TYR A 1 97 ? -7.202 6.172 4.987 1.00 77.81 97 TYR A N 1
ATOM 789 C CA . TYR A 1 97 ? -5.778 6.345 4.765 1.00 77.81 97 TYR A CA 1
ATOM 790 C C . TYR A 1 97 ? -5.387 5.875 3.383 1.00 77.81 97 TYR A C 1
ATOM 792 O O . TYR A 1 97 ? -5.848 4.837 2.915 1.00 77.81 97 TYR A O 1
ATOM 800 N N . HIS A 1 98 ? -4.514 6.642 2.736 1.00 82.19 98 HIS A N 1
ATOM 801 C CA . HIS A 1 98 ? -4.041 6.359 1.393 1.00 82.19 98 HIS A CA 1
ATOM 802 C C . HIS A 1 98 ? -2.534 6.126 1.397 1.00 82.19 98 HIS A C 1
ATOM 804 O O . HIS A 1 98 ? -1.755 7.008 1.770 1.00 82.19 98 HIS A O 1
ATOM 810 N N . PHE A 1 99 ? -2.132 4.941 0.957 1.00 81.06 99 PHE A N 1
ATOM 811 C CA . PHE A 1 99 ? -0.744 4.517 0.853 1.00 81.06 99 PHE A CA 1
ATOM 812 C C . PHE A 1 99 ? -0.351 4.382 -0.606 1.00 81.06 99 PHE A C 1
ATOM 814 O O . PHE A 1 99 ? -1.140 3.922 -1.424 1.00 81.06 99 PHE A O 1
ATOM 821 N N . GLU A 1 100 ? 0.889 4.730 -0.910 1.00 84.81 100 GLU A N 1
ATOM 822 C CA . GLU A 1 100 ? 1.525 4.412 -2.179 1.00 84.81 100 GLU A CA 1
ATOM 823 C C . GLU A 1 100 ? 2.474 3.242 -1.987 1.00 84.81 100 GLU A C 1
ATOM 825 O O . GLU A 1 100 ? 3.322 3.257 -1.090 1.00 84.81 100 GLU A O 1
ATOM 830 N N . ILE A 1 101 ? 2.358 2.264 -2.876 1.00 81.12 101 ILE A N 1
ATOM 831 C CA . ILE A 1 101 ? 3.281 1.145 -2.993 1.00 81.12 101 ILE A CA 1
ATOM 832 C C . ILE A 1 101 ? 3.939 1.204 -4.356 1.00 81.12 101 ILE A C 1
ATOM 834 O O . ILE A 1 101 ? 3.278 1.365 -5.383 1.00 81.12 101 ILE A O 1
ATOM 838 N N . LYS A 1 102 ? 5.252 1.027 -4.354 1.00 84.44 102 LYS A N 1
ATOM 839 C CA . LYS A 1 102 ? 6.081 0.966 -5.545 1.00 84.44 102 LYS A CA 1
ATOM 840 C C . LYS A 1 102 ? 6.626 -0.444 -5.711 1.00 84.44 102 LYS A C 1
ATOM 842 O O . LYS A 1 102 ? 7.194 -1.008 -4.779 1.00 84.44 102 LYS A O 1
ATOM 847 N N . LEU A 1 103 ? 6.426 -1.014 -6.895 1.00 80.50 103 LEU A N 1
ATOM 848 C CA . LEU A 1 103 ? 6.885 -2.353 -7.263 1.00 80.50 103 LEU A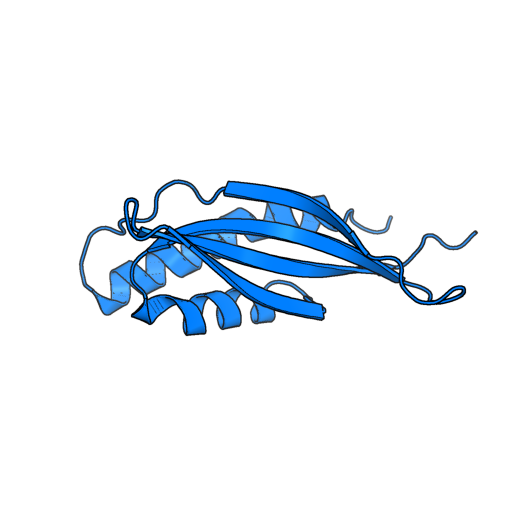 CA 1
ATOM 849 C C . LEU A 1 103 ? 7.886 -2.254 -8.405 1.00 80.50 103 LEU A C 1
ATOM 851 O O . LEU A 1 103 ? 7.614 -1.584 -9.402 1.00 80.50 103 LEU A O 1
ATOM 855 N N . LEU A 1 104 ? 8.998 -2.979 -8.313 1.00 78.12 104 LEU A N 1
ATOM 856 C CA . LEU A 1 104 ? 9.931 -3.104 -9.428 1.00 78.12 104 LEU A CA 1
ATOM 857 C C . LEU A 1 104 ? 9.522 -4.271 -10.319 1.00 78.12 104 LEU A C 1
ATOM 859 O O . LEU A 1 104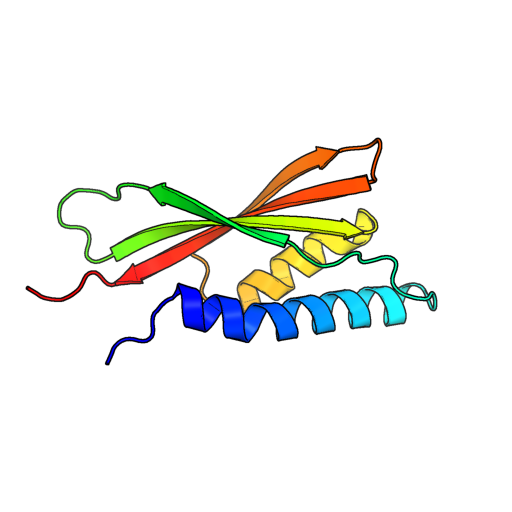 ? 9.477 -5.429 -9.910 1.00 78.12 104 LEU A O 1
ATOM 863 N N . ARG A 1 105 ? 9.251 -3.966 -11.584 1.00 76.62 105 ARG A N 1
ATOM 864 C CA . ARG A 1 105 ? 9.011 -4.958 -12.627 1.00 76.62 105 ARG A CA 1
ATOM 865 C C . ARG A 1 105 ? 10.230 -5.037 -13.526 1.00 76.62 105 ARG A C 1
ATOM 867 O O . ARG A 1 105 ? 10.586 -4.036 -14.126 1.00 76.62 105 ARG A O 1
ATOM 874 N N . ARG A 1 106 ? 10.825 -6.217 -13.704 1.00 77.38 106 ARG A N 1
ATOM 875 C CA . ARG A 1 106 ? 11.880 -6.399 -14.715 1.00 77.38 106 ARG A CA 1
ATOM 876 C C . ARG A 1 106 ? 11.325 -6.138 -16.119 1.00 77.38 106 ARG A C 1
ATOM 878 O O . ARG A 1 106 ? 10.258 -6.655 -16.468 1.00 77.38 106 ARG A O 1
ATOM 885 N N . ASN A 1 107 ? 12.046 -5.348 -16.906 1.00 76.19 107 ASN A N 1
ATOM 886 C CA . ASN A 1 107 ? 11.708 -5.074 -18.297 1.00 76.19 107 ASN A CA 1
ATOM 887 C C . ASN A 1 107 ? 11.830 -6.376 -19.108 1.00 76.19 107 ASN A C 1
ATOM 889 O O . ASN A 1 107 ? 12.723 -7.181 -18.827 1.00 76.19 107 ASN A O 1
ATOM 893 N N . PRO A 1 108 ? 10.919 -6.642 -20.061 1.00 71.19 108 PRO A N 1
ATOM 894 C CA . PRO A 1 108 ? 11.072 -7.788 -20.946 1.00 71.19 108 PRO A CA 1
ATOM 895 C C . PRO A 1 108 ? 12.404 -7.670 -21.695 1.00 71.19 108 PRO A C 1
ATOM 897 O O . PRO A 1 108 ? 12.761 -6.586 -22.150 1.00 71.19 108 PRO A O 1
ATOM 900 N N . GLU A 1 109 ? 13.144 -8.774 -21.779 1.00 66.31 109 GLU A N 1
ATOM 901 C CA . GLU A 1 109 ? 14.353 -8.837 -22.601 1.00 66.31 109 GLU A CA 1
ATOM 902 C C . GLU A 1 109 ? 13.921 -8.749 -24.071 1.00 66.31 109 GLU A C 1
ATOM 904 O O . GLU A 1 109 ? 13.025 -9.491 -24.487 1.00 66.31 109 GLU A O 1
ATOM 909 N N . SER A 1 110 ? 14.481 -7.774 -24.794 1.00 55.78 110 SER A N 1
ATOM 910 C CA . SER A 1 110 ? 14.222 -7.522 -26.218 1.00 55.78 110 SER A CA 1
ATOM 911 C C . SER A 1 110 ? 14.667 -8.672 -27.113 1.00 55.78 110 SER A C 1
ATOM 913 O O . SER A 1 110 ? 15.729 -9.267 -26.821 1.00 55.78 110 SER A O 1
#

Foldseek 3Di:
DPDDLVVLVVVCLVVLVVVLQVVQCVVVVDRFPKDRWDKDWPAWDDDPPPDQWIKTKIKIKIQHDPVCVVVSLVSCVVRAVWPDKAWDDADPVRSMTMMMTIHIGGDDDD

pLDDT: mean 70.59, std 10.19, range [34.75, 86.88]

Radius of gyration: 15.19 Å; chains: 1; bounding box: 34×30×47 Å

Sequence (110 aa):
MPQDPIKAFDRYRQLFVEHVIDMERNETGRTPTLSPLEVCFLGRADVEEGFPYTELIYGIRFDSDIRFYPKTILAIEKWVDVSSCRLVSHDPSTDTYHFEIKLLRRNPES

Organism: NCBI:txid231438

Secondary structure (DSSP, 8-state):
-PPPHHHHHHHHHHHHHHHHHHHHHHHH-SPP-----EEEEEEEEPPPTT-SEEEEEEEEEEE--GGGHHHHHHHHHHHS-EEEEEEEEEETTTTEEEEEEEEEEEPPP-